Protein AF-A0A2G6I013-F1 (afdb_monomer)

Radius of gyration: 32.89 Å; Cα contacts (8 Å, |Δi|>4): 57; chains: 1; bounding box: 36×70×110 Å

Foldseek 3Di:
DDDDDDPPDPDPPVVVPPPPVPPPPPCPPCPPPPQQFAAPQPRHGDPDQVQWDQDPPPRGTHHPVSVVVVVCVVVVDDVPDDDDDDDDDPPPPPPPDDPPVPPPPPPD

Sequence (108 aa):
MGTQPRKKDRTNKERRGRRKGGARPSFKSRISEYSKPNCGICGEPIKDITSALARPEDTAPVHFDCALDIQKELLKPREGETVIYLIRRTDWETPESPPSWRKDLTIS

Mean predicted aligned error: 18.57 Å

pLDDT: mean 71.96, std 15.14, range [44.34, 93.12]

Solvent-accessible surface area (backbone atoms only — not comparable to full-atom values): 7644 Å² total; per-residue (Å²): 141,83,85,82,81,81,82,75,80,81,65,92,61,71,84,72,72,73,72,69,75,68,74,68,76,74,77,74,62,83,70,70,87,66,78,54,59,46,16,73,80,82,62,50,63,46,88,55,69,90,64,41,40,65,39,89,89,75,60,42,45,24,48,52,67,62,54,51,52,53,49,49,67,71,66,56,67,55,97,94,57,81,91,81,89,82,81,84,77,84,82,72,70,77,68,93,56,78,61,88,89,63,76,83,77,74,82,128

Nearest PDB structures (foldseek):
  8xv4-assembly1_A  TM=6.394E-01  e=4.815E-01  Homo sapiens
  8xv7-assembly3_E  TM=6.573E-01  e=1.799E+00  Homo sapiens
  8xv7-assembly2_C  TM=5.714E-01  e=1.160E+00  Homo sapiens
  2miq-assembly1_A  TM=4.071E-01  e=2.083E+00  Drosophila melanogaster
  8fku-assembly1_SS  TM=2.174E-01  e=7.235E+00  Homo sapiens

Structure (mmCIF, N/CA/C/O backbone):
data_AF-A0A2G6I013-F1
#
_entry.id   AF-A0A2G6I013-F1
#
loop_
_atom_site.group_PDB
_atom_site.id
_atom_site.type_symbol
_atom_site.label_atom_id
_atom_site.label_alt_id
_atom_site.label_comp_id
_atom_site.label_asym_id
_atom_site.label_entity_id
_atom_site.label_seq_id
_atom_site.pdbx_PDB_ins_code
_atom_site.Cartn_x
_atom_site.Cartn_y
_atom_site.Cartn_z
_atom_site.occupancy
_atom_site.B_iso_or_equiv
_atom_site.auth_seq_id
_atom_site.auth_comp_id
_atom_site.auth_asym_id
_atom_site.auth_atom_id
_atom_site.pdbx_PDB_model_num
ATOM 1 N N . MET A 1 1 ? -2.450 58.533 -73.438 1.00 44.34 1 MET A N 1
ATOM 2 C CA . MET A 1 1 ? -2.864 57.115 -73.342 1.00 44.34 1 MET A CA 1
ATOM 3 C C . MET A 1 1 ? -1.652 56.294 -72.923 1.00 44.34 1 MET A C 1
ATOM 5 O O . MET A 1 1 ? -0.611 56.469 -73.537 1.00 44.34 1 MET A O 1
ATOM 9 N N . GLY A 1 2 ? -1.772 55.465 -71.877 1.00 47.84 2 GLY A N 1
ATOM 10 C CA . GLY A 1 2 ? -0.734 54.510 -71.453 1.00 47.84 2 GLY A CA 1
ATOM 11 C C . GLY A 1 2 ? -0.340 54.599 -69.973 1.00 47.84 2 GLY A C 1
ATOM 12 O O . GLY A 1 2 ? 0.735 55.084 -69.644 1.00 47.84 2 GLY A O 1
ATOM 13 N N . THR A 1 3 ? -1.203 54.140 -69.067 1.00 52.47 3 THR A N 1
ATOM 14 C CA . THR A 1 3 ? -0.894 53.960 -67.637 1.00 52.47 3 THR A CA 1
ATOM 15 C C . THR A 1 3 ? 0.056 52.776 -67.436 1.00 52.47 3 THR A C 1
ATOM 17 O O . THR A 1 3 ? -0.278 51.658 -67.825 1.00 52.47 3 THR A O 1
ATOM 20 N N . GLN A 1 4 ? 1.211 52.981 -66.796 1.00 53.47 4 GLN A N 1
ATOM 21 C CA . GLN A 1 4 ? 2.078 51.873 -66.379 1.00 53.47 4 GLN A CA 1
ATOM 22 C C . GLN A 1 4 ? 1.498 51.162 -65.138 1.00 53.47 4 GLN A C 1
ATOM 24 O O . GLN A 1 4 ? 1.082 51.834 -64.189 1.00 53.47 4 GLN A O 1
ATOM 29 N N . PRO A 1 5 ? 1.457 49.816 -65.101 1.00 50.16 5 PRO A N 1
ATOM 30 C CA . PRO A 1 5 ? 0.921 49.087 -63.960 1.00 50.16 5 PRO A CA 1
ATOM 31 C C . PRO A 1 5 ? 1.899 49.055 -62.776 1.00 50.16 5 PRO A C 1
ATOM 33 O O . PRO A 1 5 ? 3.093 48.789 -62.912 1.00 50.16 5 PRO A O 1
ATOM 36 N N . ARG A 1 6 ? 1.337 49.282 -61.583 1.00 51.84 6 ARG A N 1
ATOM 37 C CA . ARG A 1 6 ? 1.989 49.178 -60.272 1.00 51.84 6 ARG A CA 1
ATOM 38 C C . ARG A 1 6 ? 2.610 47.790 -60.068 1.00 51.84 6 ARG A C 1
ATOM 40 O O . ARG A 1 6 ? 1.886 46.794 -60.014 1.00 51.84 6 ARG A O 1
ATOM 47 N N . LYS A 1 7 ? 3.924 47.714 -59.832 1.00 50.44 7 LYS A N 1
ATOM 48 C CA . LYS A 1 7 ? 4.535 46.520 -59.227 1.00 50.44 7 LYS A CA 1
ATOM 49 C C . LYS A 1 7 ? 4.159 46.502 -57.744 1.00 50.44 7 LYS A C 1
ATOM 51 O O . LYS A 1 7 ? 4.701 47.263 -56.955 1.00 50.44 7 LYS A O 1
ATOM 56 N N . LYS A 1 8 ? 3.172 45.672 -57.391 1.00 51.12 8 LYS A N 1
ATOM 57 C CA . LYS A 1 8 ? 2.810 45.372 -55.999 1.00 51.12 8 LYS A CA 1
ATOM 58 C C . LYS A 1 8 ? 4.033 44.799 -55.285 1.00 51.12 8 LYS A C 1
ATOM 60 O O . LYS A 1 8 ? 4.506 43.725 -55.659 1.00 51.12 8 LYS A O 1
ATOM 65 N N . ASP A 1 9 ? 4.492 45.504 -54.256 1.00 53.66 9 ASP A N 1
ATOM 66 C CA . ASP A 1 9 ? 5.415 44.992 -53.251 1.00 53.66 9 ASP A CA 1
ATOM 67 C C . ASP A 1 9 ? 4.916 43.641 -52.742 1.00 53.66 9 ASP A C 1
ATOM 69 O O . ASP A 1 9 ? 3.872 43.525 -52.091 1.00 53.66 9 ASP A O 1
ATOM 73 N N . ARG A 1 10 ? 5.655 42.587 -53.091 1.00 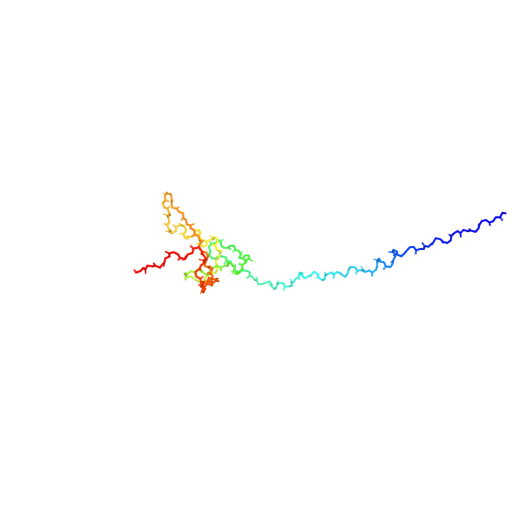52.50 10 ARG A N 1
ATOM 74 C CA . ARG A 1 10 ? 5.414 41.246 -52.572 1.00 52.50 10 ARG A CA 1
ATOM 75 C C . ARG A 1 10 ? 5.817 41.259 -51.108 1.00 52.50 10 ARG A C 1
ATOM 77 O O . ARG A 1 10 ? 6.989 41.221 -50.750 1.00 52.50 10 ARG A O 1
ATOM 84 N N . THR A 1 11 ? 4.792 41.364 -50.276 1.00 56.03 11 THR A N 1
ATOM 85 C CA . THR A 1 11 ? 4.854 41.362 -48.821 1.00 56.03 11 THR A CA 1
ATOM 86 C C . THR A 1 11 ? 5.793 40.286 -48.281 1.00 56.03 11 THR A C 1
ATOM 88 O O . THR A 1 11 ? 5.753 39.132 -48.710 1.00 56.03 11 THR A O 1
ATOM 91 N N . ASN A 1 12 ? 6.555 40.670 -47.255 1.00 54.12 12 ASN A N 1
ATOM 92 C CA . ASN A 1 12 ? 7.420 39.885 -46.365 1.00 54.12 12 ASN A CA 1
ATOM 93 C C . ASN A 1 12 ? 6.664 38.795 -45.554 1.00 54.12 12 ASN A C 1
ATOM 95 O O . ASN A 1 12 ? 6.898 38.589 -44.365 1.00 54.12 12 ASN A O 1
ATOM 99 N N . LYS A 1 13 ? 5.694 38.122 -46.176 1.00 51.28 13 LYS A N 1
ATOM 100 C CA . LYS A 1 13 ? 4.868 37.062 -45.587 1.00 51.28 13 LYS A CA 1
ATOM 101 C C . LYS A 1 13 ? 5.304 35.676 -46.070 1.00 51.28 13 LYS A C 1
ATOM 103 O O . LYS A 1 13 ? 5.168 34.708 -45.330 1.00 51.28 13 LYS A O 1
ATOM 108 N N . GLU A 1 14 ? 5.950 35.584 -47.235 1.00 50.09 14 GLU A N 1
ATOM 109 C CA . GLU A 1 14 ? 6.451 34.312 -47.783 1.00 50.09 14 GLU A CA 1
ATOM 110 C C . GLU A 1 14 ? 7.762 33.829 -47.142 1.00 50.09 14 GLU A C 1
ATOM 112 O O . GLU A 1 14 ? 8.039 32.631 -47.129 1.00 50.09 14 GLU A O 1
ATOM 117 N N . ARG A 1 15 ? 8.545 34.709 -46.501 1.00 50.31 15 ARG A N 1
ATOM 118 C CA . ARG A 1 15 ? 9.755 34.286 -45.762 1.00 50.31 15 ARG A CA 1
ATOM 119 C C . ARG A 1 15 ? 9.461 33.648 -44.401 1.00 50.31 15 ARG A C 1
ATOM 121 O O . ARG A 1 15 ? 10.362 33.078 -43.793 1.00 50.31 15 ARG A O 1
ATOM 128 N N . ARG A 1 16 ? 8.212 33.694 -43.924 1.00 51.81 16 ARG A N 1
ATOM 129 C CA . ARG A 1 16 ? 7.788 33.043 -42.669 1.00 51.81 16 ARG A CA 1
ATOM 130 C C . ARG A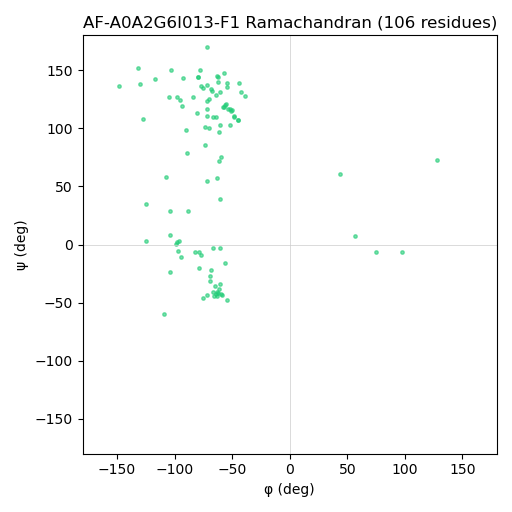 1 16 ? 7.113 31.682 -42.884 1.00 51.81 16 ARG A C 1
ATOM 132 O O . ARG A 1 16 ? 6.716 31.053 -41.912 1.00 51.81 16 ARG A O 1
ATOM 139 N N . GLY A 1 17 ? 7.022 31.207 -44.129 1.00 54.22 17 GLY A N 1
ATOM 140 C CA . GLY A 1 17 ? 6.345 29.953 -44.485 1.00 54.22 17 GLY A CA 1
ATOM 141 C C . GLY A 1 17 ? 7.246 28.722 -44.616 1.00 54.22 17 GLY A C 1
ATOM 142 O O . GLY A 1 17 ? 6.761 27.658 -44.986 1.00 54.22 17 GLY A O 1
ATOM 143 N N . ARG A 1 18 ? 8.554 28.828 -44.340 1.00 52.97 18 ARG A N 1
ATOM 144 C CA . ARG A 1 18 ? 9.500 27.706 -44.503 1.00 52.97 18 ARG A CA 1
ATOM 145 C C . ARG A 1 18 ? 10.295 27.378 -43.245 1.00 52.97 18 ARG A C 1
ATOM 147 O O . ARG A 1 18 ? 11.423 26.916 -43.322 1.00 52.97 18 ARG A O 1
ATOM 154 N N . ARG A 1 19 ? 9.681 27.529 -42.072 1.00 54.12 19 ARG A N 1
ATOM 155 C CA . ARG A 1 19 ? 9.988 26.624 -40.960 1.00 54.12 19 ARG A CA 1
ATOM 156 C C . ARG A 1 19 ? 9.021 25.468 -41.102 1.00 54.12 19 ARG A C 1
ATOM 158 O O . ARG A 1 19 ? 7.970 25.449 -40.474 1.00 54.12 19 ARG A O 1
ATOM 165 N N . LYS A 1 20 ? 9.359 24.565 -42.033 1.00 54.22 20 LYS A N 1
ATOM 166 C CA . LYS A 1 20 ? 8.815 23.206 -42.091 1.00 54.22 20 LYS A CA 1
ATOM 167 C C . LYS A 1 20 ? 8.875 22.742 -40.643 1.00 54.22 20 LYS A C 1
ATOM 169 O O . LYS A 1 20 ? 9.981 22.644 -40.116 1.00 54.22 20 LYS A O 1
ATOM 174 N N . GLY A 1 21 ? 7.717 22.657 -39.986 1.00 50.72 21 GLY A N 1
ATOM 175 C CA . GLY A 1 21 ? 7.614 22.174 -38.624 1.00 50.72 21 GLY A CA 1
ATOM 176 C C . GLY A 1 21 ? 8.339 20.852 -38.631 1.00 50.72 21 GLY A C 1
ATOM 177 O O . GLY A 1 21 ? 7.848 19.894 -39.227 1.00 50.72 21 GLY A O 1
ATOM 178 N N . GLY A 1 22 ? 9.570 20.859 -38.112 1.00 53.88 22 GLY A N 1
ATOM 179 C CA . GLY A 1 22 ? 10.319 19.644 -37.903 1.00 53.88 22 GLY A CA 1
ATOM 180 C C . GLY A 1 22 ? 9.351 18.797 -37.124 1.00 53.88 22 GLY A C 1
ATOM 181 O O . GLY A 1 22 ? 8.879 19.248 -36.076 1.00 53.88 22 GLY A O 1
ATOM 182 N N . ALA A 1 23 ? 8.943 17.675 -37.716 1.00 58.97 23 ALA A N 1
ATOM 183 C CA . ALA A 1 23 ? 8.212 16.661 -37.001 1.00 58.97 23 ALA A CA 1
ATOM 184 C C . ALA A 1 23 ? 8.985 16.522 -35.699 1.00 58.97 23 ALA A C 1
ATOM 186 O O . ALA A 1 23 ? 10.139 16.091 -35.728 1.00 58.97 23 ALA A O 1
ATOM 187 N N . ARG A 1 24 ? 8.424 17.031 -34.590 1.00 55.94 24 ARG A N 1
ATOM 188 C CA . ARG A 1 24 ? 8.948 16.700 -33.273 1.00 55.94 24 ARG A CA 1
ATOM 189 C C . ARG A 1 24 ? 8.994 15.187 -33.354 1.00 55.94 24 ARG A C 1
ATOM 191 O O . ARG A 1 24 ? 7.917 14.626 -33.591 1.00 55.94 24 ARG A O 1
ATOM 198 N N . PRO A 1 25 ? 10.181 14.548 -33.318 1.00 57.94 25 PRO A N 1
ATOM 199 C CA . PRO A 1 25 ? 10.229 13.104 -33.306 1.00 57.94 25 PRO A CA 1
ATOM 200 C C . PRO A 1 25 ? 9.271 12.752 -32.191 1.00 57.94 25 PRO A C 1
ATOM 202 O O . PRO A 1 25 ? 9.428 13.263 -31.078 1.00 57.94 25 PRO A O 1
ATOM 205 N N . SER A 1 26 ? 8.174 12.073 -32.535 1.00 61.38 26 SER A N 1
ATOM 206 C CA . SER A 1 26 ? 7.246 11.632 -31.520 1.00 61.38 26 SER A CA 1
ATOM 207 C C . SER A 1 26 ? 8.117 10.737 -30.675 1.00 61.38 26 SER A C 1
ATOM 209 O O . SER A 1 26 ? 8.455 9.628 -31.080 1.00 61.38 26 SER A O 1
ATOM 211 N N . PHE A 1 27 ? 8.544 11.255 -29.530 1.00 56.25 27 PHE A N 1
ATOM 212 C CA . PHE A 1 27 ? 9.154 10.484 -28.477 1.00 56.25 27 PHE A CA 1
ATOM 213 C C . PHE A 1 27 ? 8.002 9.674 -27.867 1.00 56.25 27 PHE A C 1
ATOM 215 O O . PHE A 1 27 ? 7.744 9.723 -26.674 1.00 56.25 27 PHE A O 1
ATOM 222 N N . LYS A 1 28 ? 7.279 8.908 -28.705 1.00 58.88 28 LYS A N 1
ATOM 223 C CA . LYS A 1 28 ? 6.864 7.556 -28.374 1.00 58.88 28 LYS A CA 1
ATOM 224 C C . LYS A 1 28 ? 8.174 6.829 -28.149 1.00 58.88 28 LYS A C 1
ATOM 226 O O . LYS A 1 28 ? 8.724 6.165 -29.026 1.00 58.88 28 LYS A O 1
ATOM 231 N N . SER A 1 29 ? 8.736 7.134 -26.984 1.00 58.50 29 SER A N 1
ATOM 232 C CA . SER A 1 29 ? 9.808 6.413 -26.366 1.00 58.50 29 SER A CA 1
ATOM 233 C C . SER A 1 29 ? 9.458 4.958 -26.573 1.00 58.50 29 SER A C 1
ATOM 235 O O . SER A 1 29 ? 8.324 4.528 -26.350 1.00 58.50 29 SER A O 1
ATOM 237 N N . ARG A 1 30 ? 10.441 4.213 -27.056 1.00 59.59 30 ARG A N 1
ATOM 238 C CA . ARG A 1 30 ? 10.477 2.773 -26.888 1.00 59.59 30 ARG A CA 1
ATOM 239 C C . ARG A 1 30 ? 10.528 2.531 -25.3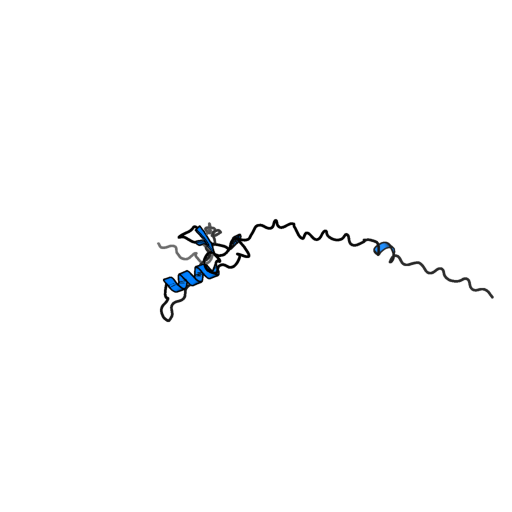80 1.00 59.59 30 ARG A C 1
ATOM 241 O O . ARG A 1 30 ? 11.593 2.243 -24.849 1.00 59.59 30 ARG A O 1
ATOM 248 N N . ILE A 1 31 ? 9.419 2.771 -24.675 1.00 60.28 31 ILE A N 1
ATOM 249 C CA . ILE A 1 31 ? 9.195 2.239 -23.344 1.00 60.28 31 ILE A CA 1
ATOM 250 C C . ILE A 1 31 ? 9.216 0.758 -23.632 1.00 60.28 31 ILE A C 1
ATOM 252 O O . ILE A 1 31 ? 8.272 0.209 -24.198 1.00 60.28 31 ILE A O 1
ATOM 256 N N . SER A 1 32 ? 10.398 0.194 -23.406 1.00 58.84 32 SER A N 1
ATOM 257 C CA . SER A 1 32 ? 10.654 -1.225 -23.422 1.00 58.84 32 SER A CA 1
ATOM 258 C C . SER A 1 32 ? 9.456 -1.880 -22.776 1.00 58.84 32 SER A C 1
ATOM 260 O O . SER A 1 32 ? 9.041 -1.456 -21.694 1.00 58.84 32 SER A O 1
ATOM 262 N N . GLU A 1 33 ? 8.903 -2.842 -23.492 1.00 60.81 33 GLU A N 1
ATOM 263 C CA . GLU A 1 33 ? 7.767 -3.682 -23.156 1.00 60.81 33 GLU A CA 1
ATOM 264 C C . GLU A 1 33 ? 8.110 -4.542 -21.927 1.00 60.81 33 GLU A C 1
ATOM 266 O O . GLU A 1 33 ? 8.131 -5.764 -21.969 1.00 60.81 33 GLU A O 1
ATOM 271 N N . TYR A 1 34 ? 8.473 -3.890 -20.821 1.00 62.47 34 TYR A N 1
ATOM 272 C CA . TYR A 1 34 ? 8.547 -4.502 -19.515 1.00 62.47 34 TYR A CA 1
ATOM 273 C C . TYR A 1 34 ? 7.111 -4.842 -19.175 1.00 62.47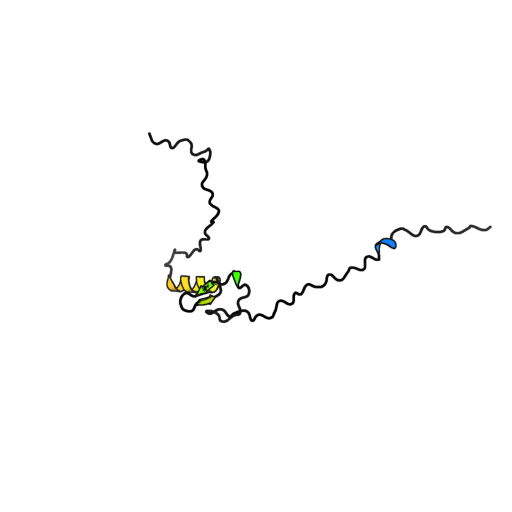 34 TYR A C 1
ATOM 275 O O . TYR A 1 34 ? 6.277 -3.953 -18.973 1.00 62.47 34 TYR A O 1
ATOM 283 N N . SER A 1 35 ? 6.829 -6.141 -19.173 1.00 72.06 35 SER A N 1
ATOM 284 C CA . SER A 1 35 ? 5.602 -6.691 -18.627 1.00 72.06 35 SER A CA 1
ATOM 285 C C . SER A 1 35 ? 5.405 -6.081 -17.245 1.00 72.06 35 SER A C 1
ATOM 287 O O . SER A 1 35 ? 6.191 -6.330 -16.326 1.00 72.06 35 SER A O 1
ATOM 289 N N . LYS A 1 36 ? 4.400 -5.214 -17.124 1.00 80.56 36 LYS A N 1
ATOM 290 C CA . LYS A 1 36 ? 4.038 -4.627 -15.840 1.00 80.56 36 LYS A CA 1
ATOM 291 C C . LYS A 1 36 ? 3.652 -5.777 -14.915 1.00 80.56 36 LYS A C 1
ATOM 293 O O . LYS A 1 36 ? 2.894 -6.644 -15.353 1.00 80.56 36 LYS A O 1
ATOM 298 N N . PRO A 1 37 ? 4.180 -5.827 -13.685 1.00 86.88 37 PRO A N 1
ATOM 299 C CA . PRO A 1 37 ? 3.809 -6.884 -12.768 1.00 86.88 37 PRO A CA 1
ATOM 300 C C . PRO A 1 37 ? 2.312 -6.796 -12.466 1.00 86.88 37 PRO A C 1
ATOM 302 O O . PRO A 1 37 ? 1.745 -5.702 -12.379 1.00 86.88 37 PRO A O 1
ATOM 305 N N . ASN A 1 38 ? 1.680 -7.953 -12.311 1.00 91.25 38 ASN A N 1
ATOM 306 C CA . ASN A 1 38 ? 0.286 -8.031 -11.901 1.00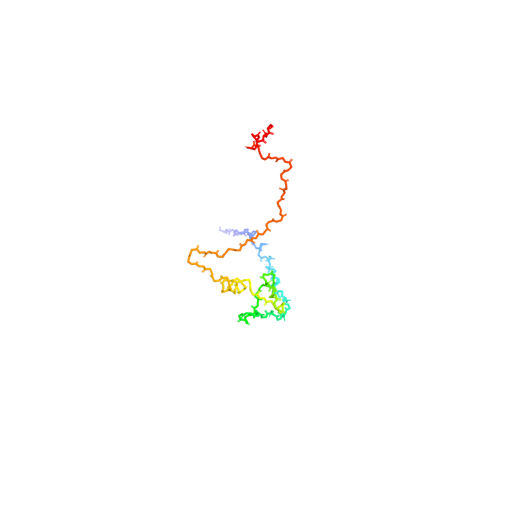 91.25 38 ASN A CA 1
ATOM 307 C C . ASN A 1 38 ? 0.181 -7.836 -10.389 1.00 91.25 38 ASN A C 1
ATOM 309 O O . ASN A 1 38 ? 1.039 -8.285 -9.631 1.00 91.25 38 ASN A O 1
ATOM 313 N N . CYS A 1 39 ? -0.889 -7.179 -9.958 1.00 91.69 39 CYS A N 1
ATOM 314 C CA . CYS A 1 39 ? -1.215 -7.017 -8.554 1.00 91.69 39 CYS A CA 1
ATOM 315 C C . CYS A 1 39 ? -1.512 -8.379 -7.914 1.00 91.69 39 CYS A C 1
ATOM 317 O O . CYS A 1 39 ? -2.386 -9.106 -8.386 1.00 91.69 39 CYS A O 1
ATOM 319 N N . GLY A 1 40 ? -0.858 -8.689 -6.792 1.00 88.50 40 GLY A N 1
ATOM 320 C CA . GLY A 1 40 ? -1.085 -9.929 -6.035 1.00 88.50 40 GLY A CA 1
ATOM 321 C C . GLY A 1 40 ? -2.466 -10.062 -5.366 1.00 88.50 40 GLY A C 1
ATOM 322 O O . GLY A 1 40 ? -2.729 -11.085 -4.741 1.00 88.50 40 GLY A O 1
ATOM 323 N N . ILE A 1 41 ? -3.328 -9.039 -5.468 1.00 88.38 41 ILE A N 1
ATOM 324 C CA . ILE A 1 41 ? -4.686 -9.015 -4.891 1.00 88.38 41 ILE A CA 1
ATOM 325 C C . ILE A 1 41 ? -5.745 -9.097 -5.996 1.00 88.38 41 ILE A C 1
ATOM 327 O O . ILE A 1 41 ? -6.536 -10.033 -6.016 1.00 88.38 41 ILE A O 1
ATOM 331 N N . CYS A 1 42 ? -5.761 -8.139 -6.930 1.00 89.94 42 CYS A N 1
ATOM 332 C CA . CYS A 1 42 ? -6.780 -8.082 -7.985 1.00 89.94 42 CYS A CA 1
ATOM 333 C C . CYS A 1 42 ? -6.366 -8.757 -9.303 1.00 89.94 42 CYS A C 1
ATOM 335 O O . CYS A 1 42 ? -7.196 -8.904 -10.193 1.00 89.94 42 CYS A O 1
ATOM 337 N N . GLY A 1 43 ? -5.094 -9.137 -9.468 1.00 88.00 43 GLY A N 1
ATOM 338 C CA . GLY A 1 43 ? -4.581 -9.774 -10.687 1.00 88.00 43 GLY A CA 1
ATOM 339 C C . GLY A 1 43 ? -4.383 -8.838 -11.887 1.00 88.00 43 GLY A C 1
ATOM 340 O O . GLY A 1 43 ? -3.822 -9.263 -12.895 1.00 88.00 43 GLY A O 1
ATOM 341 N N . GLU A 1 44 ? -4.792 -7.570 -11.796 1.00 90.62 44 GLU A N 1
ATOM 342 C CA . GLU A 1 44 ? -4.614 -6.584 -12.867 1.00 90.62 44 GLU A CA 1
ATOM 343 C C . GLU A 1 44 ? -3.175 -6.038 -12.938 1.00 90.62 44 GLU A C 1
ATOM 345 O O . GLU A 1 44 ? -2.502 -5.940 -11.906 1.00 90.62 44 GLU A O 1
ATOM 350 N N . PRO A 1 45 ? -2.688 -5.637 -14.130 1.00 89.38 45 PRO A N 1
ATOM 351 C CA . PRO A 1 45 ? -1.348 -5.080 -14.290 1.00 89.38 45 PRO A CA 1
ATOM 352 C C . PRO A 1 45 ? -1.209 -3.713 -13.612 1.00 89.38 45 PRO A C 1
ATOM 354 O O . PRO A 1 45 ? -1.993 -2.790 -13.850 1.00 89.38 45 PRO A O 1
ATOM 357 N N . ILE A 1 46 ? -0.139 -3.546 -12.836 1.00 89.06 46 ILE A N 1
ATOM 358 C CA . ILE A 1 46 ? 0.133 -2.318 -12.089 1.00 89.06 46 ILE A CA 1
ATOM 359 C C . ILE A 1 46 ? 0.548 -1.196 -13.041 1.00 89.06 46 ILE A C 1
ATOM 361 O O . ILE A 1 46 ? 1.585 -1.259 -13.704 1.00 89.06 46 ILE A O 1
ATOM 365 N N . LYS A 1 47 ? -0.260 -0.130 -13.106 1.00 85.50 47 LYS A N 1
ATOM 366 C CA . LYS A 1 47 ? -0.037 1.000 -14.027 1.00 85.50 47 LYS A CA 1
ATOM 367 C C . LYS A 1 47 ? 1.227 1.787 -13.696 1.00 85.50 47 LYS A C 1
ATOM 369 O O . LYS A 1 47 ? 1.968 2.106 -14.631 1.00 85.50 47 LYS A O 1
ATOM 374 N N . ASP A 1 48 ? 1.438 2.061 -12.412 1.00 83.50 48 ASP A N 1
ATOM 375 C CA . ASP A 1 48 ? 2.566 2.805 -11.862 1.00 83.50 48 ASP A CA 1
ATOM 376 C C . ASP A 1 48 ? 3.239 2.004 -10.740 1.00 83.50 48 ASP A C 1
ATOM 378 O O . ASP A 1 48 ? 2.691 1.845 -9.652 1.00 83.50 48 ASP A O 1
ATOM 382 N N . ILE A 1 49 ? 4.436 1.490 -11.026 1.00 84.56 49 ILE A N 1
ATOM 383 C CA . ILE A 1 49 ? 5.210 0.658 -10.096 1.00 84.56 49 ILE A CA 1
ATOM 384 C C . ILE A 1 49 ? 5.727 1.491 -8.915 1.00 84.56 49 ILE A C 1
ATOM 386 O O . ILE A 1 49 ? 5.897 0.953 -7.827 1.00 84.56 49 ILE A O 1
ATOM 390 N N . THR A 1 50 ? 5.938 2.801 -9.089 1.00 84.75 50 THR A N 1
ATOM 391 C CA . THR A 1 50 ? 6.444 3.669 -8.009 1.00 84.75 50 THR A CA 1
ATOM 392 C C . THR A 1 50 ? 5.434 3.860 -6.878 1.00 84.75 50 THR A C 1
ATOM 394 O O . THR A 1 50 ? 5.823 4.138 -5.747 1.00 84.75 50 THR A O 1
ATOM 397 N N . SER A 1 51 ? 4.152 3.645 -7.182 1.00 82.81 51 SER A N 1
ATOM 398 C CA . SER A 1 51 ? 3.034 3.708 -6.240 1.00 82.81 51 SER A CA 1
ATOM 399 C C . SER A 1 51 ? 2.607 2.324 -5.726 1.00 82.81 51 SER A C 1
ATOM 401 O O . SER A 1 51 ? 1.648 2.215 -4.963 1.00 82.81 51 SER A O 1
ATOM 403 N N . ALA A 1 52 ? 3.277 1.253 -6.162 1.00 88.38 52 ALA A N 1
ATOM 404 C CA . ALA A 1 52 ? 2.988 -0.104 -5.717 1.00 88.38 52 ALA A CA 1
ATOM 405 C C . ALA A 1 52 ? 3.607 -0.375 -4.343 1.00 88.38 52 ALA A C 1
ATOM 407 O O . ALA A 1 52 ? 4.719 0.063 -4.048 1.00 88.38 52 ALA A O 1
ATOM 408 N N . LEU A 1 53 ? 2.903 -1.149 -3.521 1.00 89.38 53 LEU A N 1
ATOM 409 C CA . LEU A 1 53 ? 3.409 -1.615 -2.232 1.00 89.38 53 LEU A CA 1
ATOM 410 C C . LEU A 1 53 ? 3.846 -3.076 -2.336 1.00 89.38 53 LEU A C 1
ATOM 412 O O . LEU A 1 53 ? 3.294 -3.840 -3.124 1.00 89.38 53 LEU A O 1
ATOM 416 N N . ALA A 1 54 ? 4.832 -3.472 -1.535 1.00 88.25 54 ALA A N 1
ATOM 417 C CA . ALA A 1 54 ? 5.186 -4.876 -1.377 1.00 88.25 54 ALA A CA 1
ATOM 418 C C . ALA A 1 54 ? 4.266 -5.506 -0.329 1.00 88.25 54 ALA A C 1
ATOM 420 O O . ALA A 1 54 ? 4.145 -5.000 0.789 1.00 88.25 54 ALA A O 1
ATOM 421 N N . ARG A 1 55 ? 3.619 -6.614 -0.689 1.00 83.31 55 ARG A N 1
ATOM 422 C CA . ARG A 1 55 ? 2.799 -7.380 0.244 1.00 83.31 55 ARG A CA 1
ATOM 423 C C . ARG A 1 55 ? 3.686 -8.047 1.318 1.00 83.31 55 ARG A C 1
ATOM 425 O O . ARG A 1 55 ? 4.688 -8.651 0.931 1.00 83.31 55 ARG A O 1
ATOM 432 N N . PRO A 1 56 ? 3.344 -7.987 2.623 1.00 80.19 56 PRO A N 1
ATOM 433 C CA . PRO A 1 56 ? 4.182 -8.549 3.687 1.00 80.19 56 PRO A CA 1
ATOM 434 C C . PRO A 1 56 ? 4.431 -10.057 3.575 1.00 80.19 56 PRO A C 1
ATOM 436 O O . PRO A 1 56 ? 5.511 -10.509 3.937 1.00 80.19 56 PRO A O 1
ATOM 439 N N . GLU A 1 57 ? 3.459 -10.828 3.079 1.00 81.38 57 GLU A N 1
ATOM 440 C CA . GLU A 1 57 ? 3.542 -12.294 3.059 1.00 81.38 57 GLU A CA 1
ATOM 441 C C . GLU A 1 57 ? 4.496 -12.813 1.974 1.00 81.38 57 GLU A C 1
ATOM 443 O O . GLU A 1 57 ? 5.345 -13.655 2.244 1.00 81.38 57 GLU A O 1
ATOM 448 N N . ASP A 1 58 ? 4.382 -12.275 0.756 1.00 81.69 58 ASP A N 1
ATOM 449 C CA . ASP A 1 58 ? 5.039 -12.847 -0.431 1.00 81.69 58 ASP A CA 1
ATOM 450 C C . ASP A 1 58 ? 5.937 -11.853 -1.172 1.00 81.69 58 ASP A C 1
ATOM 452 O O . ASP A 1 58 ? 6.448 -12.161 -2.248 1.00 81.69 58 ASP A O 1
ATOM 456 N N . THR A 1 59 ? 6.093 -10.623 -0.669 1.00 84.06 59 THR A N 1
ATOM 457 C CA . THR A 1 59 ? 6.779 -9.494 -1.341 1.00 84.06 59 THR A CA 1
ATOM 458 C C . THR A 1 59 ? 6.215 -9.123 -2.721 1.00 84.06 59 THR A C 1
ATOM 460 O O . THR A 1 59 ? 6.758 -8.262 -3.413 1.00 84.06 59 THR A O 1
ATOM 463 N N . ALA A 1 60 ? 5.094 -9.736 -3.114 1.00 87.31 60 ALA A N 1
ATOM 464 C CA . ALA A 1 60 ? 4.420 -9.481 -4.376 1.00 87.31 60 ALA A CA 1
ATOM 465 C C . ALA A 1 60 ? 3.946 -8.020 -4.443 1.00 87.31 60 ALA A C 1
ATOM 467 O O . ALA A 1 60 ? 3.444 -7.493 -3.443 1.00 87.31 60 ALA A O 1
ATOM 468 N N . PRO A 1 61 ? 4.075 -7.356 -5.603 1.00 90.88 61 PRO A N 1
ATOM 469 C CA . PRO A 1 61 ? 3.639 -5.984 -5.742 1.00 90.88 61 PRO A CA 1
ATOM 470 C C . PRO A 1 61 ? 2.109 -5.929 -5.752 1.00 90.88 61 PRO A C 1
ATOM 472 O O . PRO A 1 61 ? 1.427 -6.740 -6.385 1.00 90.88 61 PRO A O 1
ATOM 475 N N . VAL A 1 62 ? 1.562 -4.958 -5.037 1.00 92.50 62 VAL A N 1
ATOM 476 C CA . VAL A 1 62 ? 0.125 -4.723 -4.926 1.00 92.50 62 VAL A CA 1
ATOM 477 C C . VAL A 1 62 ? -0.190 -3.255 -5.167 1.00 92.50 62 VAL A C 1
ATOM 479 O O . VAL A 1 62 ? 0.631 -2.372 -4.910 1.00 92.50 62 VAL A O 1
ATOM 482 N N . HIS A 1 63 ? -1.394 -2.982 -5.666 1.00 93.12 63 HIS A N 1
ATOM 483 C CA . HIS A 1 63 ? -1.897 -1.613 -5.720 1.00 93.12 63 HIS A CA 1
ATOM 484 C C . HIS A 1 63 ? -2.040 -1.044 -4.306 1.00 93.12 63 HIS A C 1
ATOM 486 O O . HIS A 1 63 ? -2.437 -1.759 -3.384 1.00 93.12 63 HIS A O 1
ATOM 492 N N . PHE A 1 64 ? -1.782 0.256 -4.168 1.00 89.56 64 PHE A N 1
ATOM 493 C CA . PHE A 1 64 ? -2.007 0.993 -2.927 1.00 89.56 64 PHE A CA 1
ATOM 494 C C . PHE A 1 64 ? -3.454 0.846 -2.427 1.00 89.56 64 PHE A C 1
ATOM 496 O O . PHE A 1 64 ? -3.671 0.471 -1.277 1.00 89.56 64 PHE A O 1
ATOM 503 N N . ASP A 1 65 ? -4.435 1.036 -3.313 1.00 88.44 65 ASP A N 1
ATOM 504 C CA . ASP A 1 65 ? -5.857 0.927 -2.962 1.00 88.44 65 ASP A CA 1
ATOM 505 C C . ASP A 1 65 ? -6.230 -0.494 -2.519 1.00 88.44 65 ASP A C 1
ATOM 507 O O . ASP A 1 65 ? -6.857 -0.675 -1.478 1.00 88.44 65 ASP A O 1
ATOM 511 N N . CYS A 1 66 ? -5.757 -1.518 -3.242 1.00 90.19 66 CYS A N 1
ATOM 512 C CA 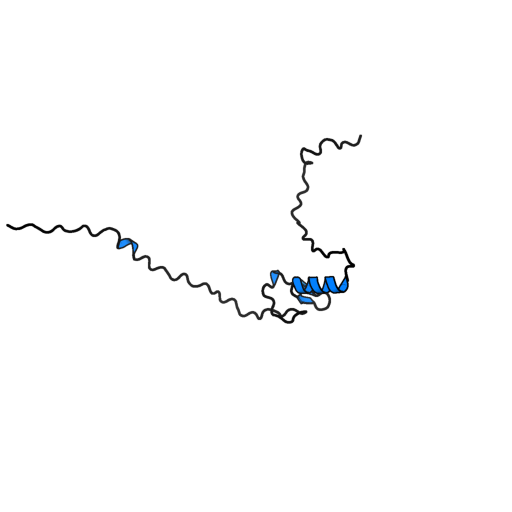. CYS A 1 66 ? -5.999 -2.912 -2.866 1.00 90.19 66 CYS A CA 1
ATOM 513 C C . CYS A 1 66 ? -5.402 -3.246 -1.491 1.00 90.19 66 CYS A C 1
ATOM 515 O O . CYS A 1 66 ? -6.011 -3.983 -0.719 1.00 90.19 66 CYS A O 1
ATOM 517 N N . ALA A 1 67 ? -4.219 -2.711 -1.171 1.00 88.88 67 ALA A N 1
ATOM 518 C CA . ALA A 1 67 ? -3.625 -2.893 0.147 1.00 88.88 67 ALA A CA 1
ATOM 519 C C . ALA A 1 67 ? -4.482 -2.239 1.242 1.00 88.88 67 ALA A C 1
ATOM 521 O O . ALA A 1 67 ? -4.703 -2.854 2.284 1.00 88.88 67 ALA A O 1
ATOM 522 N N . LEU A 1 68 ? -5.004 -1.030 1.006 1.00 87.75 68 LEU A N 1
ATOM 523 C CA . LEU A 1 68 ? -5.885 -0.350 1.958 1.00 87.75 68 LEU A CA 1
ATOM 524 C C . LEU A 1 68 ? -7.191 -1.106 2.198 1.00 87.75 68 LEU A C 1
ATOM 526 O O . LEU A 1 68 ? -7.645 -1.174 3.339 1.00 87.75 68 LEU A O 1
ATOM 530 N N . ASP A 1 69 ? -7.793 -1.671 1.157 1.00 88.31 69 ASP A N 1
ATOM 531 C CA . ASP A 1 69 ? -9.058 -2.392 1.296 1.00 88.31 69 ASP A CA 1
ATOM 532 C C . ASP A 1 69 ? -8.899 -3.671 2.122 1.00 88.31 69 ASP A C 1
ATOM 534 O O . ASP A 1 69 ? -9.683 -3.894 3.043 1.00 88.31 69 ASP A O 1
ATOM 538 N N . ILE A 1 70 ? -7.812 -4.425 1.921 1.00 87.69 70 ILE A N 1
ATOM 539 C CA . ILE A 1 70 ? -7.481 -5.563 2.796 1.00 87.69 70 ILE A CA 1
ATOM 540 C C . ILE A 1 70 ? -7.310 -5.108 4.247 1.00 87.69 70 ILE A C 1
ATOM 542 O O . ILE A 1 70 ? -7.815 -5.753 5.164 1.00 87.69 70 ILE A O 1
ATOM 546 N N . GLN A 1 71 ? -6.617 -3.991 4.485 1.00 84.81 71 GLN A N 1
ATOM 547 C CA . GLN A 1 71 ? -6.447 -3.491 5.851 1.00 84.81 71 GLN A CA 1
ATOM 548 C C . GLN A 1 71 ? -7.792 -3.131 6.489 1.00 84.81 71 GLN A C 1
ATOM 550 O O . GLN A 1 71 ? -8.028 -3.493 7.641 1.00 84.81 71 GLN A O 1
ATOM 555 N N . LYS A 1 72 ? -8.710 -2.491 5.753 1.00 85.56 72 LYS A N 1
ATOM 556 C CA . LYS A 1 72 ? -10.067 -2.207 6.252 1.00 85.56 72 LYS A CA 1
ATOM 557 C C . LYS A 1 72 ? -10.821 -3.488 6.612 1.00 85.56 72 LYS A C 1
ATOM 559 O O . LYS A 1 72 ? -11.464 -3.531 7.660 1.00 85.56 72 LYS A O 1
ATOM 564 N N . GLU A 1 73 ? -10.726 -4.525 5.781 1.00 85.56 73 GLU A N 1
ATOM 565 C CA . GLU A 1 73 ? -11.357 -5.825 6.039 1.00 85.56 73 GLU A CA 1
ATOM 566 C C . GLU A 1 73 ? -10.783 -6.534 7.272 1.00 85.56 73 GLU A C 1
ATOM 568 O O . GLU A 1 73 ? -11.530 -7.180 8.010 1.00 85.56 73 GLU A O 1
ATOM 573 N N . LEU A 1 74 ? -9.478 -6.399 7.521 1.00 85.44 74 LEU A N 1
ATOM 574 C CA . LEU A 1 74 ? -8.816 -6.954 8.704 1.00 85.44 74 LEU A CA 1
ATOM 575 C C . LEU A 1 74 ? -9.180 -6.188 9.981 1.00 85.44 74 LEU A C 1
ATOM 577 O O . LEU A 1 74 ? -9.459 -6.804 11.009 1.00 85.44 74 LEU A O 1
ATOM 581 N N . LEU A 1 75 ? -9.191 -4.855 9.914 1.00 85.12 75 LEU A N 1
ATOM 582 C CA . LEU A 1 75 ? -9.490 -3.976 11.046 1.00 85.12 75 LEU A CA 1
ATOM 583 C C . LEU A 1 75 ? -10.962 -4.049 11.474 1.00 85.12 75 LEU A C 1
ATOM 585 O O . LEU A 1 75 ? -11.240 -3.886 12.659 1.00 85.12 75 LEU A O 1
ATOM 589 N N . LYS A 1 76 ? -11.889 -4.305 10.535 1.00 84.44 76 LYS A N 1
ATOM 590 C CA . LYS A 1 76 ? -13.350 -4.334 10.763 1.00 84.44 76 LYS A CA 1
ATOM 591 C C . LYS A 1 76 ? -13.821 -3.163 11.639 1.00 84.44 76 LYS A C 1
ATOM 593 O O . LYS A 1 76 ? -14.350 -3.404 12.730 1.00 84.44 76 LYS A O 1
ATOM 598 N N . PRO A 1 77 ? -13.609 -1.911 11.189 1.00 83.56 77 PRO A N 1
ATOM 599 C CA . PRO A 1 77 ? -13.982 -0.738 11.968 1.00 83.56 77 PRO A CA 1
ATOM 600 C C . PRO A 1 77 ? -15.465 -0.802 12.347 1.00 83.56 77 PRO A C 1
ATOM 602 O O . PRO A 1 77 ? -16.317 -1.163 11.529 1.00 83.56 77 PRO A O 1
ATOM 605 N N . ARG A 1 78 ? -15.767 -0.489 13.606 1.00 84.00 78 ARG A N 1
ATOM 606 C CA . ARG A 1 78 ? -17.138 -0.422 14.123 1.00 84.00 78 ARG A CA 1
ATOM 607 C C . ARG A 1 78 ? -17.861 0.806 13.575 1.00 84.00 78 ARG A C 1
ATOM 609 O O . ARG A 1 78 ? -17.267 1.699 12.975 1.00 84.00 78 ARG A O 1
ATOM 616 N N . GLU A 1 79 ? -19.168 0.860 13.801 1.00 81.81 79 GLU A N 1
ATOM 617 C CA . GLU A 1 79 ? -19.991 2.002 13.411 1.00 81.81 79 GLU A CA 1
ATOM 618 C C . GLU A 1 79 ? -19.452 3.293 14.062 1.00 81.81 79 GLU A C 1
ATOM 620 O O . GLU A 1 79 ? -19.351 3.390 15.284 1.00 81.81 79 GLU A O 1
ATOM 625 N N . GLY A 1 80 ? -19.039 4.259 13.233 1.00 86.25 80 GLY A N 1
ATOM 626 C CA . GLY A 1 80 ? -18.394 5.507 13.666 1.00 86.25 80 GLY A CA 1
ATOM 627 C C . GLY A 1 80 ? -16.859 5.527 13.598 1.00 86.25 80 GLY A C 1
ATOM 628 O O . GLY A 1 80 ? -16.266 6.588 13.783 1.00 86.25 80 GLY A O 1
ATOM 629 N N . GLU A 1 81 ? -16.201 4.408 13.290 1.00 86.12 81 GLU A N 1
ATOM 630 C CA . GLU A 1 81 ? -14.745 4.348 13.113 1.00 86.12 81 GLU A CA 1
ATOM 631 C C . GLU A 1 81 ? -14.351 4.545 11.639 1.00 86.12 81 GLU A C 1
ATOM 633 O O . GLU A 1 81 ? -15.028 4.082 10.720 1.00 86.12 81 GLU A O 1
ATOM 638 N N . THR A 1 82 ? -13.234 5.239 11.392 1.00 81.00 82 THR A N 1
ATOM 639 C CA . THR A 1 82 ? -12.721 5.495 10.036 1.00 81.00 82 THR A CA 1
ATOM 640 C C . THR A 1 82 ? -11.244 5.141 9.940 1.00 81.00 82 THR A C 1
ATOM 642 O O . THR A 1 82 ? -10.457 5.429 10.840 1.00 81.00 82 THR A O 1
ATOM 645 N N . VAL A 1 83 ? -10.858 4.511 8.830 1.00 81.56 83 VAL A N 1
ATOM 646 C CA . VAL A 1 83 ? -9.458 4.199 8.529 1.00 81.56 83 VAL A CA 1
ATOM 647 C C . VAL A 1 83 ? -8.889 5.333 7.685 1.00 81.56 83 VAL A C 1
ATOM 649 O O . VAL A 1 83 ? -9.374 5.591 6.583 1.00 81.56 83 VAL A O 1
ATOM 652 N N . ILE A 1 84 ? -7.857 6.000 8.202 1.00 84.44 84 ILE A N 1
ATOM 653 C CA . ILE A 1 84 ? -7.145 7.080 7.514 1.00 8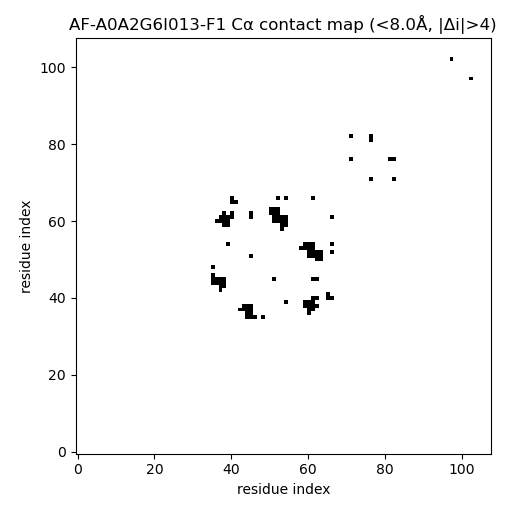4.44 84 ILE A CA 1
ATOM 654 C C . ILE A 1 84 ? -5.687 6.696 7.273 1.00 84.44 84 ILE A C 1
ATOM 656 O O . ILE A 1 84 ? -5.040 6.078 8.117 1.00 84.44 84 ILE A O 1
ATOM 660 N N . TYR A 1 85 ? -5.162 7.089 6.116 1.00 83.81 85 TYR A N 1
ATOM 661 C CA . TYR A 1 85 ? -3.755 6.926 5.772 1.00 83.81 85 TYR A CA 1
ATOM 662 C C . TYR A 1 85 ? -2.996 8.231 6.040 1.00 83.81 85 TYR A C 1
ATOM 664 O O . TYR A 1 85 ? -3.392 9.292 5.556 1.00 83.81 85 TYR A O 1
ATOM 672 N N . LEU A 1 86 ? -1.909 8.155 6.812 1.00 86.06 86 LEU A N 1
ATOM 673 C CA . LEU A 1 86 ? -1.068 9.301 7.159 1.00 86.06 86 LEU A CA 1
ATOM 674 C C . LEU A 1 86 ? 0.238 9.268 6.361 1.00 86.06 86 LEU A C 1
ATOM 676 O O . LEU A 1 86 ? 0.979 8.288 6.406 1.00 86.06 86 LEU A O 1
ATOM 680 N N . ILE A 1 87 ? 0.552 10.373 5.685 1.00 81.12 87 ILE A N 1
ATOM 681 C CA . ILE A 1 87 ? 1.840 10.576 5.013 1.00 81.12 87 ILE A CA 1
ATOM 682 C C . ILE A 1 87 ? 2.757 11.349 5.961 1.00 81.12 87 ILE A C 1
ATOM 684 O O . ILE A 1 87 ? 2.417 12.444 6.414 1.00 81.12 87 ILE A O 1
ATOM 688 N N . ARG A 1 88 ? 3.941 10.803 6.256 1.00 82.81 88 ARG A N 1
ATOM 689 C CA . ARG A 1 88 ? 4.949 11.497 7.064 1.00 82.81 88 ARG A CA 1
ATOM 690 C C . ARG A 1 88 ? 5.720 12.490 6.193 1.00 82.81 88 ARG A C 1
ATOM 692 O O . ARG A 1 88 ? 6.498 12.080 5.338 1.00 82.81 88 ARG A O 1
ATOM 699 N N . ARG A 1 89 ? 5.561 13.788 6.460 1.00 80.56 89 ARG A N 1
ATOM 700 C CA . ARG A 1 89 ? 6.503 14.814 5.985 1.00 80.56 89 ARG A CA 1
ATOM 701 C C . ARG A 1 89 ? 7.822 14.669 6.741 1.00 80.56 89 ARG A C 1
ATOM 703 O O . ARG A 1 89 ? 7.832 14.652 7.971 1.00 80.56 89 ARG A O 1
ATOM 710 N N . THR A 1 90 ? 8.923 14.523 6.014 1.00 81.31 90 THR A N 1
ATOM 711 C CA . THR A 1 90 ? 10.276 14.416 6.587 1.00 81.31 90 THR A CA 1
ATOM 712 C C . THR A 1 90 ? 11.029 15.746 6.596 1.00 81.31 90 THR A C 1
ATOM 714 O O . THR A 1 90 ? 12.103 15.822 7.173 1.00 81.31 90 THR A O 1
ATOM 717 N N . ASP A 1 91 ? 10.462 16.800 6.013 1.00 75.44 91 ASP A N 1
ATOM 718 C CA . ASP A 1 91 ? 10.968 18.178 5.990 1.00 75.44 91 ASP A CA 1
ATOM 719 C C . ASP A 1 91 ? 10.497 19.002 7.203 1.00 75.44 91 ASP A C 1
ATOM 721 O O . ASP A 1 91 ? 10.324 20.215 7.115 1.00 75.44 91 ASP A O 1
ATOM 725 N N . TRP A 1 92 ? 10.251 18.358 8.348 1.00 60.28 92 TRP A N 1
ATOM 726 C CA . TRP A 1 92 ? 9.983 19.093 9.582 1.00 60.28 92 TRP A CA 1
ATOM 727 C C . TRP A 1 92 ? 11.293 19.703 10.086 1.00 60.28 92 TRP A C 1
ATOM 729 O O . TRP A 1 92 ? 12.001 19.104 10.896 1.00 60.28 92 TRP A O 1
ATOM 739 N N . GLU A 1 93 ? 11.633 20.884 9.573 1.00 57.72 93 GLU A N 1
ATOM 740 C CA . GLU A 1 93 ? 12.666 21.728 10.162 1.00 57.72 93 GLU A CA 1
ATOM 741 C C . GLU A 1 93 ? 12.282 21.983 11.620 1.00 57.72 93 GLU A C 1
ATOM 743 O O . GLU A 1 93 ? 11.206 22.505 11.926 1.00 57.72 93 GLU A O 1
ATOM 748 N N . THR A 1 94 ? 13.151 21.577 12.545 1.00 63.62 94 THR A N 1
ATOM 749 C CA . THR A 1 94 ? 13.122 22.100 13.908 1.00 63.62 94 THR A CA 1
ATOM 750 C C . THR A 1 94 ? 13.168 23.618 13.793 1.00 63.62 94 THR A C 1
ATOM 752 O O . THR A 1 94 ? 14.164 24.128 13.278 1.00 63.62 94 THR A O 1
ATOM 755 N N . PRO A 1 95 ? 12.135 24.364 14.221 1.00 62.34 95 PRO A N 1
ATOM 756 C CA . PRO A 1 95 ? 12.252 25.806 14.222 1.00 62.34 95 PRO A CA 1
ATOM 757 C C . PRO A 1 95 ? 13.361 26.154 15.223 1.00 62.34 95 PRO A C 1
ATOM 759 O O . PRO A 1 95 ? 13.182 25.978 16.426 1.00 62.34 95 PRO A O 1
ATOM 762 N N . GLU A 1 96 ? 14.512 26.626 14.729 1.00 62.53 96 GLU A N 1
ATOM 763 C CA . GLU A 1 96 ? 15.648 27.091 15.550 1.00 62.53 96 GLU A CA 1
ATOM 764 C C . GLU A 1 96 ? 15.271 28.281 16.454 1.00 62.53 96 GLU A C 1
ATOM 766 O O . GLU A 1 96 ? 16.053 28.731 17.288 1.00 62.53 96 GLU A O 1
ATOM 771 N N . SER A 1 97 ? 14.038 28.778 16.348 1.00 61.56 97 SER A N 1
ATOM 772 C CA . SER A 1 97 ? 13.439 29.690 17.305 1.00 61.56 97 SER A CA 1
ATOM 773 C C . SER A 1 97 ? 11.928 29.464 17.367 1.00 61.56 97 SER A C 1
ATOM 775 O O . SER A 1 97 ? 11.297 29.323 16.313 1.00 61.56 97 SER A O 1
ATOM 777 N N . PRO A 1 98 ? 11.308 29.426 18.561 1.00 66.56 98 PRO A N 1
ATOM 778 C CA . PRO A 1 98 ? 9.860 29.344 18.663 1.00 66.56 98 PRO A CA 1
ATOM 779 C C . PRO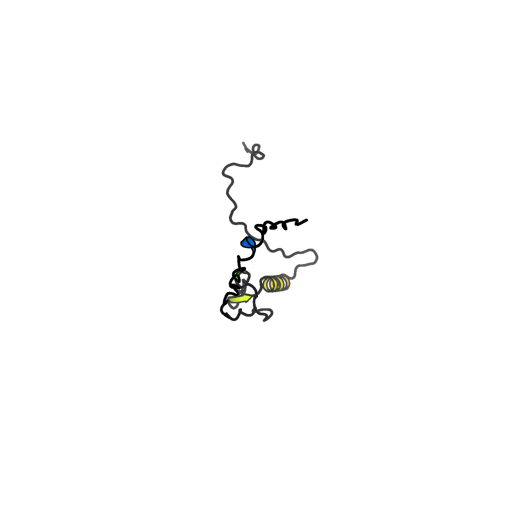 A 1 98 ? 9.208 30.486 17.863 1.00 66.56 98 PRO A C 1
ATOM 781 O O . PRO A 1 98 ? 9.686 31.623 17.904 1.00 66.56 98 PRO A O 1
ATOM 784 N N . PRO A 1 99 ? 8.113 30.211 17.131 1.00 61.97 99 PRO A N 1
ATOM 785 C CA . PRO A 1 99 ? 7.413 31.244 16.384 1.00 61.97 99 PRO A CA 1
ATOM 786 C C . PRO A 1 99 ? 6.976 32.370 17.328 1.00 61.97 99 PRO A C 1
ATOM 788 O O . PRO A 1 99 ? 6.675 32.139 18.499 1.00 61.97 99 PRO A O 1
ATOM 791 N N . SER A 1 100 ? 6.948 33.602 16.819 1.00 65.75 100 SER A N 1
ATOM 792 C CA . SER A 1 100 ? 6.847 34.841 17.609 1.00 65.75 100 SER A CA 1
ATOM 793 C C . SER A 1 100 ? 5.642 34.938 18.556 1.00 65.75 100 SER A C 1
ATOM 795 O O . SER A 1 100 ? 5.668 35.770 19.460 1.00 65.75 100 SER A O 1
ATOM 797 N N . TRP A 1 101 ? 4.627 34.090 18.378 1.00 67.31 101 TRP A N 1
ATOM 798 C CA . TRP A 1 101 ? 3.444 33.968 19.233 1.00 67.31 101 TRP A CA 1
ATOM 799 C C . TRP A 1 101 ? 3.655 33.108 20.494 1.00 67.31 101 TRP A C 1
ATOM 801 O O . TRP A 1 101 ? 2.765 33.037 21.331 1.00 67.31 101 TRP A O 1
ATOM 811 N N . ARG A 1 102 ? 4.810 32.445 20.651 1.00 65.44 102 ARG A N 1
ATOM 812 C CA . ARG A 1 102 ? 5.113 31.505 21.749 1.00 65.44 102 ARG A CA 1
ATOM 813 C C . ARG A 1 102 ? 6.048 32.083 22.824 1.00 65.44 102 ARG A C 1
ATOM 815 O O . ARG A 1 102 ? 6.798 31.338 23.448 1.00 65.44 102 ARG A O 1
ATOM 822 N N . LYS A 1 103 ? 6.026 33.404 23.029 1.00 59.38 103 LYS A N 1
ATOM 823 C CA . LYS A 1 103 ? 6.925 34.110 23.965 1.00 59.38 103 LYS A CA 1
ATOM 824 C C . LYS A 1 103 ? 6.519 34.018 25.444 1.00 59.38 103 LYS A C 1
ATOM 826 O O . LYS A 1 103 ? 7.307 34.417 26.290 1.00 59.38 103 LYS A O 1
ATOM 831 N N . ASP A 1 104 ? 5.355 33.447 25.754 1.00 61.28 104 ASP A N 1
ATOM 832 C CA . ASP A 1 104 ? 4.770 33.530 27.104 1.00 61.28 104 ASP A CA 1
ATOM 833 C C . ASP A 1 104 ? 4.894 32.241 27.939 1.00 61.28 104 ASP A C 1
ATOM 835 O O . ASP A 1 104 ? 4.332 32.147 29.025 1.00 61.28 104 ASP A O 1
ATOM 839 N N . LEU A 1 105 ? 5.637 31.235 27.468 1.00 59.38 105 LEU A N 1
ATOM 840 C CA . LEU A 1 105 ? 5.882 29.988 28.208 1.00 59.38 105 LEU A CA 1
ATOM 841 C C . LEU A 1 105 ? 7.321 29.930 28.731 1.00 59.38 105 LEU A C 1
ATOM 843 O O . LEU A 1 105 ? 8.070 29.000 28.442 1.00 59.38 105 LEU A O 1
ATOM 847 N N . THR A 1 106 ? 7.696 30.925 29.529 1.00 56.47 106 THR A N 1
ATOM 848 C CA . THR A 1 106 ? 8.768 30.750 30.513 1.00 56.47 106 THR A CA 1
ATOM 849 C C . THR A 1 106 ? 8.088 30.277 31.791 1.00 56.47 106 THR A C 1
ATOM 851 O O . THR A 1 106 ? 7.477 31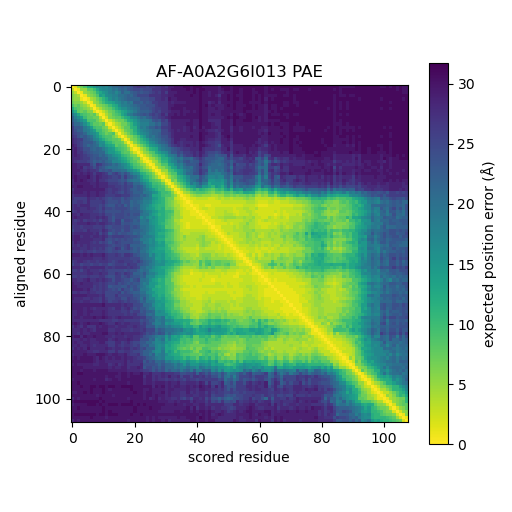.066 32.506 1.00 56.47 106 THR A O 1
ATOM 854 N N . ILE A 1 107 ? 8.106 28.966 32.028 1.00 56.62 107 ILE A N 1
ATOM 855 C CA . ILE A 1 107 ? 7.743 28.409 33.332 1.00 56.62 107 ILE A CA 1
ATOM 856 C C . ILE A 1 107 ? 8.905 28.767 34.265 1.00 56.62 107 ILE A C 1
ATOM 858 O O . ILE A 1 107 ? 10.020 28.293 34.043 1.00 56.62 107 ILE A O 1
ATOM 862 N N . SER A 1 108 ? 8.650 29.673 35.212 1.00 53.06 108 SER A N 1
ATOM 863 C CA . SER A 1 108 ? 9.564 30.028 36.308 1.00 53.06 108 SER A CA 1
ATOM 864 C C . SER A 1 108 ? 9.838 28.854 37.239 1.00 53.06 108 SER A C 1
ATOM 866 O O . SER A 1 108 ? 8.908 28.040 37.443 1.00 53.06 108 SER A O 1
#

Secondary structure (DSSP, 8-state):
--PPPP-----TTGGGS------------------PPBPTTT-PBPS-GGGPEEPTTT--EE-HHHHHHHHHHHH-PPTT---------S-----SS--TT-TT----